Protein AF-A0A6A3PFJ2-F1 (afdb_monomer)

Secondary structure (DSSP, 8-state):
------TT-SS-EEEEEEEEEETTEEEEEEEEPP-PPPGGGS-HHHHHHHHHHHHHHHHHHHHHHHHHHHHHHHHHHHHHHHHHHTT--

Sequence (89 aa):
MAFPAVPDAQYGFRRLLVQRQSELGLRLLIDRTPTWEPASNLDRAHVAEYQALMRNRRRNERSQTEEDNRGAVFFFTQQFYALNINFSL

Nearest PDB structures (foldseek):
  6hw2-assembly1_B  TM=5.867E-01  e=5.566E+00  Homo sapiens
  3kup-assembly1_B  TM=4.304E-01  e=9.329E+00  Homo sapiens
  2wj7-assembly4_D  TM=3.592E-01  e=5.218E+00  Homo sapiens

pLDDT: mean 70.79, std 14.95, range [37.81, 94.69]

Solvent-accessible surface area (backbone atoms only — not comparable to full-atom values): 5651 Å² total; per-residue (Å²): 136,84,76,83,81,62,94,74,64,92,63,59,78,66,46,81,73,48,76,46,82,48,99,92,41,82,43,77,43,69,42,63,54,92,72,93,73,64,73,88,83,48,56,69,68,60,52,50,51,53,51,50,51,56,50,51,51,55,50,50,55,50,52,50,54,52,52,53,49,52,51,51,51,53,53,53,53,52,53,54,53,62,56,56,60,75,73,76,123

Radius of gyration: 26.78 Å; Cα contacts (8 Å, |Δi|>4): 37; chains: 1; bounding box: 50×36×75 Å

Organism: NCBI:txid53985

Foldseek 3Di:
DDDPPPVCPVFAFDAWDDWDQDPVGIDTDTDTDDDDDPPVVDDPVRVVVVVVVVVVVVVVVVVVVVVVVVVVVVVVVVVVVVVVVVVPD

Mean predicted aligned error: 15.48 Å

Structure (mmCIF, N/CA/C/O backbone):
data_AF-A0A6A3PFJ2-F1
#
_entry.id   AF-A0A6A3PFJ2-F1
#
loop_
_atom_site.group_PDB
_atom_site.id
_atom_site.type_symbol
_atom_site.label_atom_id
_atom_site.label_alt_id
_atom_site.label_comp_id
_atom_site.label_asym_id
_atom_site.label_entity_id
_atom_site.label_seq_id
_atom_site.pdbx_PDB_ins_code
_atom_site.Cartn_x
_atom_site.Cartn_y
_atom_site.Cartn_z
_atom_site.occupancy
_atom_site.B_iso_or_equiv
_atom_site.auth_seq_id
_atom_site.auth_comp_id
_atom_site.auth_asym_id
_atom_site.auth_atom_id
_atom_site.pdbx_PDB_model_num
ATOM 1 N N . MET A 1 1 ? -7.782 7.519 -28.994 1.00 37.81 1 MET A N 1
ATOM 2 C CA . MET A 1 1 ? -6.559 6.698 -29.128 1.00 37.81 1 MET A CA 1
ATOM 3 C C . MET A 1 1 ? -6.705 5.494 -28.213 1.00 37.81 1 MET A C 1
ATOM 5 O O . MET A 1 1 ? -6.922 5.694 -27.026 1.00 37.81 1 MET A O 1
ATOM 9 N N . ALA A 1 2 ? -6.697 4.279 -28.764 1.00 38.53 2 ALA A N 1
ATOM 10 C CA . ALA A 1 2 ? -6.785 3.044 -27.988 1.00 38.53 2 ALA A CA 1
ATOM 11 C C . ALA A 1 2 ? -5.393 2.685 -27.450 1.00 38.53 2 ALA A C 1
ATOM 13 O O . ALA A 1 2 ? -4.421 2.696 -28.205 1.00 38.53 2 ALA A O 1
ATOM 14 N N . PHE A 1 3 ? -5.296 2.413 -26.148 1.00 43.59 3 PHE A N 1
ATOM 15 C CA . PHE A 1 3 ? -4.073 1.897 -25.537 1.00 43.59 3 PHE A CA 1
ATOM 16 C C . PHE A 1 3 ? -3.762 0.518 -26.138 1.00 43.59 3 PHE A C 1
ATOM 18 O O . PHE A 1 3 ? -4.678 -0.303 -26.221 1.00 43.59 3 PHE A O 1
ATOM 25 N N . PRO A 1 4 ? -2.516 0.235 -26.559 1.00 42.44 4 PRO A N 1
ATOM 26 C CA . PRO A 1 4 ? -2.163 -1.100 -27.013 1.00 42.44 4 PRO A CA 1
ATOM 27 C C . PRO A 1 4 ? -2.330 -2.066 -25.837 1.00 42.44 4 PRO A C 1
ATOM 29 O O . PRO A 1 4 ? -1.653 -1.943 -24.816 1.00 42.44 4 PRO A O 1
ATOM 32 N N . ALA A 1 5 ? -3.272 -2.999 -25.971 1.00 48.59 5 ALA A N 1
ATOM 33 C CA . ALA A 1 5 ? -3.411 -4.126 -25.066 1.00 48.59 5 ALA A CA 1
ATOM 34 C C . ALA A 1 5 ? -2.185 -5.023 -25.268 1.00 48.59 5 ALA A C 1
ATOM 36 O O . ALA A 1 5 ? -2.130 -5.821 -26.201 1.00 48.59 5 ALA A O 1
ATOM 37 N N . VAL A 1 6 ? -1.159 -4.821 -24.443 1.00 51.44 6 VAL A N 1
ATOM 38 C CA . VAL A 1 6 ? 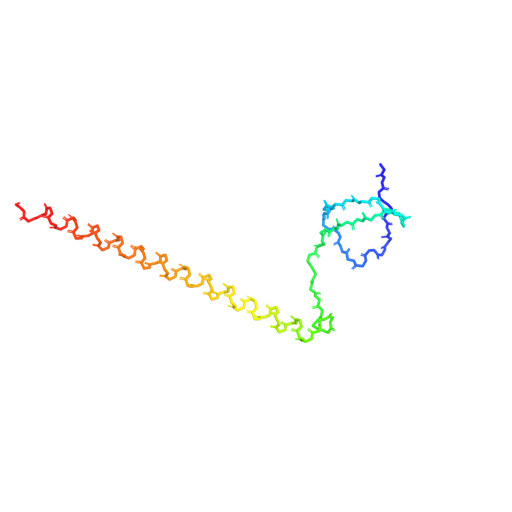-0.028 -5.744 -24.366 1.00 51.44 6 VAL A CA 1
ATOM 39 C C . VAL A 1 6 ? -0.584 -7.056 -23.796 1.00 51.44 6 VAL A C 1
ATOM 41 O O . VAL A 1 6 ? -1.176 -7.005 -22.715 1.00 51.44 6 VAL A O 1
ATOM 44 N N . PRO A 1 7 ? -0.444 -8.200 -24.491 1.00 50.88 7 PRO A N 1
ATOM 45 C CA . PRO A 1 7 ? -1.090 -9.457 -24.097 1.00 50.88 7 PRO A CA 1
ATOM 46 C C . PRO A 1 7 ? -0.706 -9.964 -22.698 1.00 50.88 7 PRO A C 1
ATOM 48 O O . PRO A 1 7 ? -1.478 -10.701 -22.098 1.00 50.88 7 PRO A O 1
ATOM 51 N N . ASP A 1 8 ? 0.422 -9.504 -22.147 1.00 51.91 8 ASP A N 1
ATOM 52 C CA . ASP A 1 8 ? 0.992 -9.994 -20.888 1.00 51.91 8 ASP A CA 1
ATOM 53 C C . ASP A 1 8 ? 1.233 -8.869 -19.872 1.00 51.91 8 ASP A C 1
ATOM 55 O O . ASP A 1 8 ? 2.315 -8.743 -19.293 1.00 51.91 8 ASP A O 1
ATOM 59 N N . ALA A 1 9 ? 0.250 -7.994 -19.641 1.00 56.03 9 ALA A N 1
ATOM 60 C CA . ALA A 1 9 ? 0.325 -7.124 -18.471 1.00 56.03 9 ALA A CA 1
ATOM 61 C C . ALA A 1 9 ? 0.289 -7.998 -17.201 1.00 56.03 9 ALA A C 1
ATOM 63 O O . ALA A 1 9 ? -0.779 -8.353 -16.710 1.00 56.03 9 ALA A O 1
ATOM 64 N N . GLN A 1 10 ? 1.473 -8.332 -16.671 1.00 59.62 10 GLN A N 1
ATOM 65 C CA . GLN A 1 10 ? 1.688 -9.194 -15.497 1.00 59.62 10 GLN A CA 1
ATOM 66 C C . GLN A 1 10 ? 0.904 -8.733 -14.254 1.00 59.62 10 GLN A C 1
ATOM 68 O O . GLN A 1 10 ? 0.660 -9.517 -13.342 1.00 59.62 10 GLN A O 1
ATOM 73 N N . TYR A 1 11 ? 0.480 -7.467 -14.232 1.00 63.62 11 TYR A N 1
ATOM 74 C CA . TYR A 1 11 ? -0.301 -6.872 -13.159 1.00 63.62 11 TYR A CA 1
ATOM 75 C C . TYR A 1 11 ? -1.519 -6.141 -13.722 1.00 63.62 11 TYR A C 1
ATOM 77 O O . TYR A 1 11 ? -1.393 -5.256 -14.571 1.00 63.62 11 TYR A O 1
ATOM 85 N N . GLY A 1 12 ? -2.699 -6.479 -13.197 1.00 66.06 12 GLY A N 1
ATOM 86 C CA . GLY A 1 12 ? -3.952 -5.823 -13.549 1.00 66.06 12 GLY A CA 1
ATOM 87 C C . GLY A 1 12 ? -3.935 -4.331 -13.207 1.00 66.06 12 GLY A C 1
ATOM 88 O O . GLY A 1 12 ? -3.661 -3.921 -12.075 1.00 66.06 12 GLY A O 1
ATOM 89 N N . PHE A 1 13 ? -4.266 -3.507 -14.193 1.00 75.00 13 PHE A N 1
ATOM 90 C CA . PHE A 1 13 ? -4.363 -2.058 -14.066 1.00 75.00 13 PHE A CA 1
ATOM 91 C C . PHE A 1 13 ? -5.768 -1.647 -13.607 1.00 75.00 13 PHE A C 1
ATOM 93 O O . PHE A 1 13 ? -6.750 -2.016 -14.247 1.00 75.00 13 PHE A O 1
ATOM 100 N N . ARG A 1 14 ? -5.871 -0.874 -12.515 1.00 80.31 14 ARG A N 1
ATOM 101 C CA . ARG A 1 14 ? -7.161 -0.387 -12.002 1.00 80.31 14 ARG A CA 1
ATOM 102 C C . ARG A 1 14 ? -7.518 0.987 -12.558 1.00 80.31 14 ARG A C 1
ATOM 104 O O . ARG A 1 14 ? -8.646 1.193 -12.999 1.00 80.31 14 ARG A O 1
ATOM 111 N N . ARG A 1 15 ? -6.590 1.948 -12.491 1.00 84.38 15 ARG A N 1
ATOM 112 C CA . ARG A 1 15 ? -6.840 3.343 -12.895 1.00 84.38 15 ARG A CA 1
ATOM 113 C C . ARG A 1 15 ? -5.552 4.089 -13.246 1.00 84.38 15 ARG A C 1
ATOM 115 O O . ARG A 1 15 ? -4.530 3.911 -12.597 1.00 84.38 15 ARG A O 1
ATOM 122 N N . LEU A 1 16 ? -5.611 4.991 -14.231 1.00 87.44 16 LEU A N 1
ATOM 123 C CA . LEU A 1 16 ? -4.515 5.911 -14.554 1.00 87.44 16 LEU A CA 1
ATOM 124 C C . LEU A 1 16 ? -4.576 7.082 -13.576 1.00 87.44 16 LEU A C 1
ATOM 126 O O . LEU A 1 16 ? -5.616 7.734 -13.459 1.00 87.44 16 LEU A O 1
ATOM 130 N N . LEU A 1 17 ? -3.473 7.341 -12.879 1.00 90.00 17 LEU A N 1
ATOM 131 C CA . LEU A 1 17 ? -3.363 8.477 -11.971 1.00 90.00 17 LEU A CA 1
ATOM 132 C C . LEU A 1 17 ? -2.871 9.708 -12.728 1.00 90.00 17 LEU A C 1
ATOM 134 O O . LEU A 1 17 ? -3.525 10.745 -12.699 1.00 90.00 17 LEU A O 1
ATOM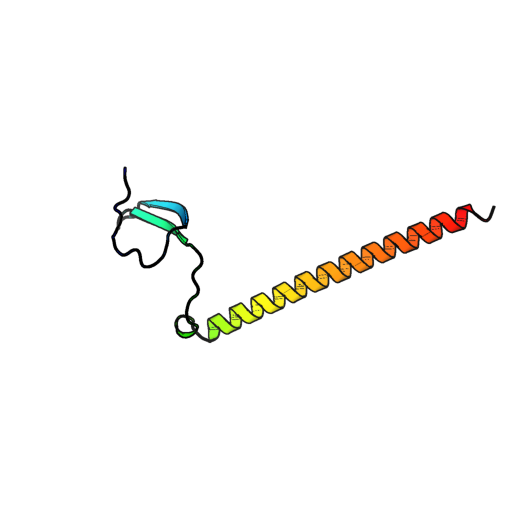 138 N N . VAL A 1 18 ? -1.737 9.587 -13.424 1.00 92.94 18 VAL A N 1
ATOM 139 C CA . VAL A 1 18 ? -1.093 10.699 -14.138 1.00 92.94 18 VAL A CA 1
ATOM 140 C C . VAL A 1 18 ? -0.386 10.174 -15.385 1.00 92.94 18 VAL A C 1
ATOM 142 O O . VAL A 1 18 ? 0.154 9.071 -15.380 1.00 92.94 18 VAL A O 1
ATOM 145 N N . GLN A 1 19 ? -0.331 10.981 -16.440 1.00 93.94 19 GLN A N 1
ATOM 146 C CA . GLN A 1 19 ? 0.569 10.761 -17.571 1.00 93.94 19 GLN A CA 1
ATOM 147 C C . GLN A 1 19 ? 1.517 11.949 -17.723 1.00 93.94 19 GLN A C 1
ATOM 149 O O . GLN A 1 19 ? 1.121 13.090 -17.487 1.00 93.94 19 GLN A O 1
ATOM 154 N N . ARG A 1 20 ? 2.764 11.694 -18.122 1.00 94.12 20 ARG A N 1
ATOM 155 C CA . ARG A 1 20 ? 3.721 12.754 -18.456 1.00 94.12 20 ARG A CA 1
ATOM 156 C C . ARG A 1 20 ? 4.571 12.381 -19.660 1.00 94.12 20 ARG A C 1
ATOM 158 O O . ARG A 1 20 ? 4.994 11.233 -19.785 1.00 94.12 20 ARG A O 1
ATOM 165 N N . GLN A 1 21 ? 4.864 13.368 -20.498 1.00 94.69 21 GLN A N 1
ATOM 166 C CA . GLN A 1 21 ? 5.867 13.241 -21.547 1.00 94.69 21 GLN A CA 1
ATOM 167 C C . GLN A 1 21 ? 7.248 13.493 -20.932 1.00 94.69 21 GLN A C 1
ATOM 169 O O . GLN A 1 21 ? 7.444 14.478 -20.224 1.00 94.69 21 GLN A O 1
ATOM 174 N N . SER A 1 22 ? 8.192 12.587 -21.163 1.00 91.06 22 SER A N 1
ATOM 175 C CA . SER A 1 22 ? 9.607 12.767 -20.825 1.00 91.06 22 SER A CA 1
ATOM 176 C C . SER A 1 22 ? 10.450 12.735 -22.097 1.00 91.06 22 SER A C 1
ATOM 178 O O . SER A 1 22 ? 9.955 12.322 -23.144 1.00 91.06 22 SER A O 1
ATOM 180 N N . GLU A 1 23 ? 11.725 13.109 -22.003 1.00 90.31 23 GLU A N 1
ATOM 181 C CA . GLU A 1 23 ? 12.688 12.980 -23.111 1.00 90.31 23 GLU A CA 1
ATOM 182 C C . GLU A 1 23 ? 12.757 11.545 -23.659 1.00 90.31 23 GLU A C 1
ATOM 184 O O . GLU A 1 23 ? 12.941 11.333 -24.850 1.00 90.31 23 GLU A O 1
ATOM 189 N N . LEU A 1 24 ? 12.519 10.556 -22.791 1.00 89.69 24 LEU A N 1
ATOM 190 C CA . LEU A 1 24 ? 12.493 9.129 -23.124 1.00 89.69 24 LEU A CA 1
ATOM 191 C C . LEU A 1 24 ? 11.104 8.623 -23.563 1.00 89.69 24 LEU A C 1
ATOM 193 O O . LEU A 1 24 ? 10.901 7.418 -23.685 1.00 89.69 24 LEU A O 1
ATOM 197 N N . GLY A 1 25 ? 10.134 9.518 -23.766 1.00 90.00 25 GLY A N 1
ATOM 198 C CA . GLY A 1 25 ? 8.776 9.182 -24.196 1.00 90.00 25 GLY A CA 1
ATOM 199 C C . GLY A 1 25 ? 7.715 9.269 -23.097 1.00 90.00 25 GLY A C 1
ATOM 200 O O . GLY A 1 25 ? 7.931 9.843 -22.021 1.00 90.00 25 GLY A O 1
ATOM 201 N N . LEU A 1 26 ? 6.537 8.721 -23.406 1.00 90.69 26 LEU A N 1
ATOM 202 C CA . LEU A 1 26 ? 5.349 8.750 -22.553 1.00 90.69 26 LEU A CA 1
ATOM 203 C C . LEU A 1 26 ? 5.544 7.868 -21.314 1.00 90.69 26 LEU A C 1
ATOM 205 O O . LEU A 1 26 ? 5.853 6.683 -21.418 1.00 90.69 26 LEU A O 1
ATOM 209 N N . ARG A 1 27 ? 5.311 8.440 -20.132 1.00 91.75 27 ARG A N 1
ATOM 210 C CA . ARG A 1 27 ? 5.317 7.728 -18.851 1.00 91.75 27 ARG A CA 1
ATOM 211 C C . ARG A 1 27 ? 3.946 7.798 -18.199 1.00 91.75 27 ARG A C 1
ATOM 213 O O . ARG A 1 27 ? 3.328 8.861 -18.162 1.00 91.75 27 ARG A O 1
ATOM 220 N N . LEU A 1 28 ? 3.513 6.675 -17.633 1.00 89.06 28 LEU A N 1
ATOM 221 C CA . LEU A 1 28 ? 2.208 6.517 -16.996 1.00 89.06 28 LEU A CA 1
ATOM 222 C C . LEU A 1 28 ? 2.398 6.164 -15.523 1.00 89.06 28 LEU A C 1
ATOM 224 O O . LEU A 1 28 ? 3.091 5.204 -15.190 1.00 89.06 28 LEU A O 1
ATOM 228 N N . LEU A 1 29 ? 1.769 6.937 -14.647 1.00 89.75 29 LEU A N 1
ATOM 229 C CA . LEU A 1 29 ? 1.595 6.601 -13.244 1.00 89.75 29 LEU A CA 1
ATOM 230 C C . LEU A 1 29 ? 0.235 5.931 -13.082 1.00 89.75 29 LEU A C 1
ATOM 232 O O . LEU A 1 29 ? -0.796 6.540 -13.370 1.00 89.75 29 LEU A O 1
ATOM 236 N N . ILE A 1 30 ? 0.236 4.691 -12.609 1.00 87.69 30 ILE A N 1
ATOM 237 C CA . ILE A 1 30 ? -0.959 3.858 -12.539 1.00 87.69 30 ILE A CA 1
ATOM 238 C C . ILE A 1 30 ? -1.245 3.383 -11.117 1.00 87.69 30 ILE A C 1
ATOM 240 O O . ILE A 1 30 ? -0.326 3.083 -10.361 1.00 87.69 30 ILE A O 1
ATOM 244 N N . ASP A 1 31 ? -2.528 3.274 -10.795 1.00 85.56 31 ASP A N 1
ATOM 245 C CA . ASP A 1 31 ? -3.039 2.513 -9.665 1.00 85.56 31 ASP A CA 1
ATOM 246 C C . ASP A 1 31 ? -3.278 1.064 -10.104 1.00 85.56 31 ASP A C 1
ATOM 248 O O . ASP A 1 31 ? -3.894 0.798 -11.148 1.00 85.56 31 ASP A O 1
ATOM 252 N N . ARG A 1 32 ? -2.759 0.121 -9.320 1.00 80.94 32 ARG A N 1
ATOM 253 C CA . ARG A 1 32 ? -2.816 -1.313 -9.617 1.00 80.94 32 ARG A CA 1
ATOM 254 C C . ARG A 1 32 ? -3.909 -1.971 -8.793 1.00 80.94 32 ARG A C 1
ATOM 256 O O . ARG A 1 32 ? -4.188 -1.573 -7.665 1.00 80.94 32 ARG A O 1
ATOM 263 N N . THR A 1 33 ? -4.516 -3.011 -9.354 1.00 79.25 33 THR A N 1
ATOM 264 C CA . THR A 1 33 ? -5.419 -3.856 -8.567 1.00 79.25 33 THR A CA 1
ATOM 265 C C . THR A 1 33 ? -4.592 -4.576 -7.498 1.00 79.25 33 THR A C 1
ATOM 267 O O . THR A 1 33 ? -3.554 -5.137 -7.852 1.00 79.25 33 THR A O 1
ATOM 270 N N . PRO A 1 34 ? -5.001 -4.566 -6.216 1.00 80.00 34 PRO A N 1
ATOM 271 C CA . PRO A 1 34 ? -4.269 -5.273 -5.172 1.00 80.00 34 PRO A CA 1
ATOM 272 C C . PRO A 1 34 ? -4.166 -6.768 -5.493 1.00 80.00 34 PRO A C 1
ATOM 274 O O . PRO A 1 34 ? -5.182 -7.417 -5.744 1.00 80.00 34 PRO A O 1
ATOM 277 N N . THR A 1 35 ? -2.949 -7.306 -5.465 1.00 77.44 35 THR A N 1
ATOM 278 C CA . THR A 1 35 ? -2.661 -8.735 -5.631 1.00 77.44 35 THR A CA 1
ATOM 279 C C . THR A 1 35 ? -2.051 -9.300 -4.355 1.00 77.44 35 THR A C 1
ATOM 281 O O . THR A 1 35 ? -1.364 -8.602 -3.607 1.00 77.44 35 THR A O 1
ATOM 284 N N . TRP A 1 36 ? -2.322 -10.577 -4.085 1.00 79.19 36 TRP A N 1
ATOM 285 C CA . TRP A 1 36 ? -1.604 -11.315 -3.052 1.00 79.19 36 TRP A CA 1
ATOM 286 C C . TRP A 1 36 ? -0.222 -11.680 -3.589 1.00 79.19 36 TRP A C 1
ATOM 288 O O . TRP A 1 36 ? -0.115 -12.433 -4.553 1.00 79.19 36 TRP A O 1
ATOM 298 N N . GLU A 1 37 ? 0.824 -11.152 -2.962 1.00 77.75 37 GLU A N 1
ATOM 299 C CA . GLU A 1 37 ? 2.212 -11.434 -3.326 1.00 77.75 37 GLU A CA 1
ATOM 300 C C . GLU A 1 37 ? 2.833 -12.433 -2.336 1.00 77.75 37 GLU A C 1
ATOM 302 O O . GLU A 1 37 ? 2.565 -12.353 -1.130 1.00 77.75 37 GLU A O 1
ATOM 307 N N . PRO A 1 38 ? 3.678 -13.371 -2.797 1.00 74.25 38 PRO A N 1
ATOM 308 C CA . PRO A 1 38 ? 4.409 -14.249 -1.899 1.00 74.25 38 PRO A CA 1
ATOM 309 C C . PRO A 1 38 ? 5.384 -13.437 -1.039 1.00 74.25 38 PRO A C 1
ATOM 311 O O . PRO A 1 38 ? 6.024 -12.496 -1.509 1.00 74.25 38 PRO A O 1
ATOM 314 N N . ALA A 1 39 ? 5.558 -13.843 0.221 1.00 74.56 39 ALA A N 1
ATOM 315 C CA . ALA A 1 39 ? 6.438 -13.148 1.164 1.00 74.56 39 ALA A CA 1
ATOM 316 C C . ALA A 1 39 ? 7.902 -13.067 0.689 1.00 74.56 39 ALA A C 1
ATOM 318 O O . ALA A 1 39 ? 8.628 -12.180 1.118 1.00 74.56 39 ALA A O 1
ATOM 319 N N . SER A 1 40 ? 8.326 -13.960 -0.212 1.00 76.19 40 SER A N 1
ATOM 320 C CA . SER A 1 40 ? 9.651 -13.937 -0.841 1.00 76.19 40 SER A CA 1
ATOM 321 C C . SER A 1 40 ? 9.883 -12.741 -1.767 1.00 76.19 40 SER A C 1
ATOM 323 O O . SER A 1 40 ? 11.035 -12.401 -2.012 1.00 76.19 40 SER A O 1
ATOM 325 N N . ASN A 1 41 ? 8.821 -12.105 -2.278 1.00 75.69 41 ASN A N 1
ATOM 326 C CA . ASN A 1 41 ? 8.926 -10.910 -3.125 1.00 75.69 41 ASN A CA 1
ATOM 327 C C . ASN A 1 41 ? 9.220 -9.645 -2.307 1.00 75.69 41 ASN A C 1
ATOM 329 O O . ASN A 1 41 ? 9.515 -8.596 -2.878 1.00 75.69 41 ASN A O 1
ATOM 333 N N . LEU A 1 42 ? 9.118 -9.730 -0.979 1.00 76.94 42 LEU A N 1
ATOM 334 C CA . LEU A 1 42 ? 9.344 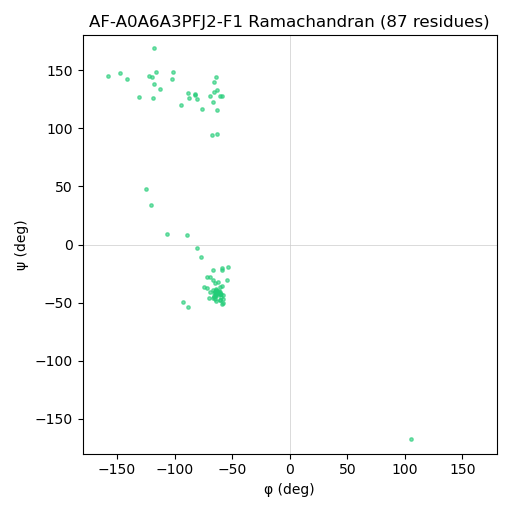-8.623 -0.068 1.00 76.94 42 LEU A CA 1
ATOM 335 C C . LEU A 1 42 ? 10.595 -8.894 0.763 1.00 76.94 42 LEU A C 1
ATOM 337 O O . LEU A 1 42 ? 10.780 -9.971 1.329 1.00 76.94 42 LEU A O 1
ATOM 341 N N . ASP A 1 43 ? 11.447 -7.884 0.867 1.00 83.12 43 ASP A N 1
ATOM 342 C CA . ASP A 1 43 ? 12.591 -7.938 1.763 1.00 83.12 43 ASP A CA 1
ATOM 343 C C . ASP A 1 43 ? 12.124 -7.991 3.231 1.00 83.12 43 ASP A C 1
ATOM 345 O O . ASP A 1 43 ? 11.173 -7.314 3.633 1.00 83.12 43 ASP A O 1
ATOM 349 N N . ARG A 1 44 ? 12.802 -8.803 4.050 1.00 78.12 44 ARG 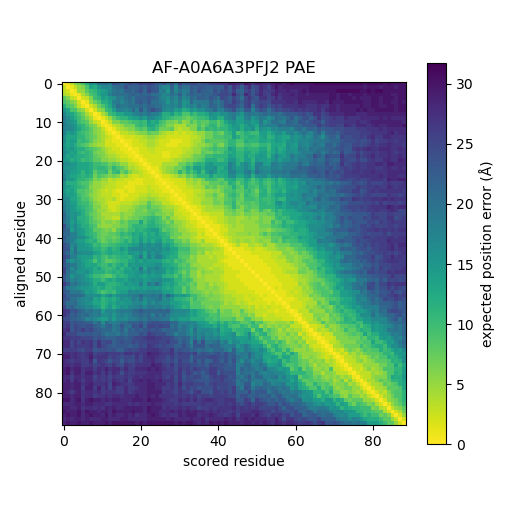A N 1
ATOM 35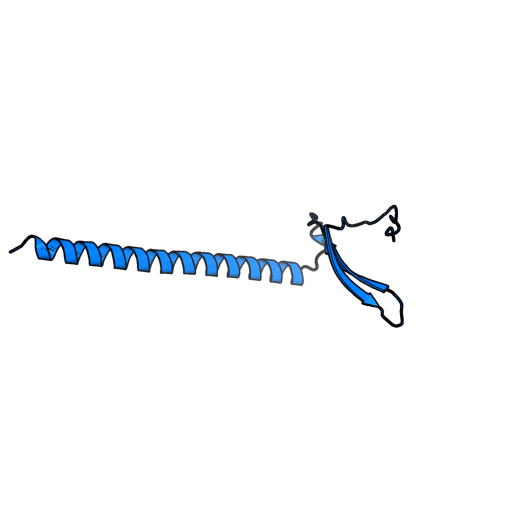0 C CA . ARG A 1 44 ? 12.427 -9.040 5.452 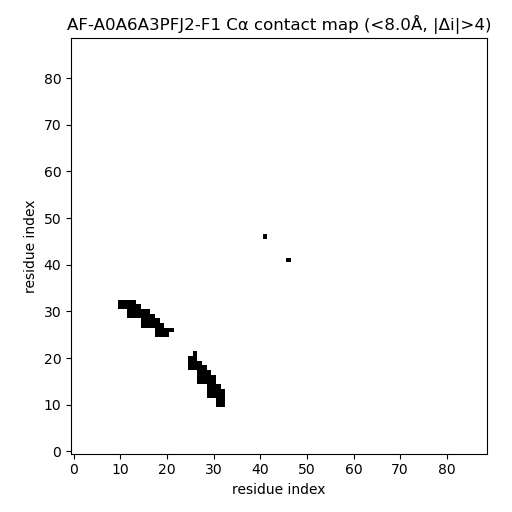1.00 78.12 44 ARG A CA 1
ATOM 351 C C . ARG A 1 44 ? 12.413 -7.749 6.267 1.00 78.12 44 ARG A C 1
ATOM 353 O O . ARG A 1 44 ? 11.552 -7.614 7.135 1.00 78.12 44 ARG A O 1
ATOM 360 N N . ALA A 1 45 ? 13.330 -6.818 5.987 1.00 79.81 45 ALA A N 1
ATOM 361 C CA . ALA A 1 45 ? 13.364 -5.524 6.664 1.00 79.81 45 ALA A CA 1
ATOM 362 C C . ALA A 1 45 ? 12.099 -4.711 6.351 1.00 79.81 45 ALA A C 1
ATOM 364 O O . ALA A 1 45 ? 11.390 -4.291 7.265 1.00 79.81 45 ALA A O 1
ATOM 365 N N . HIS A 1 46 ? 11.737 -4.617 5.071 1.00 75.44 46 HIS A N 1
ATOM 366 C CA . HIS A 1 46 ? 10.518 -3.937 4.636 1.00 75.44 46 HIS A CA 1
ATOM 367 C C . HIS A 1 46 ? 9.249 -4.576 5.220 1.00 75.44 46 HIS A C 1
ATOM 369 O O . HIS A 1 46 ? 8.364 -3.868 5.698 1.00 75.44 46 HIS A O 1
ATOM 375 N N . VAL A 1 47 ? 9.150 -5.911 5.250 1.00 79.75 47 VAL A N 1
ATOM 376 C CA . VAL A 1 47 ? 8.001 -6.594 5.876 1.00 79.75 47 VAL A CA 1
ATOM 377 C C . VAL A 1 47 ? 7.891 -6.242 7.363 1.00 79.75 47 VAL A C 1
ATOM 379 O O . VAL A 1 47 ? 6.787 -5.987 7.850 1.00 79.75 47 VAL A O 1
ATOM 382 N N . ALA A 1 48 ? 9.011 -6.203 8.090 1.00 81.25 48 ALA A N 1
ATOM 383 C CA . ALA A 1 48 ? 9.027 -5.856 9.509 1.00 81.25 48 ALA A CA 1
ATOM 384 C C . ALA A 1 48 ? 8.573 -4.407 9.758 1.00 81.25 48 ALA A C 1
ATOM 386 O O . ALA A 1 48 ? 7.760 -4.168 10.656 1.00 81.25 48 ALA A O 1
ATOM 387 N N . GLU A 1 49 ? 9.026 -3.459 8.936 1.00 80.00 49 GLU A N 1
ATOM 388 C CA . GLU A 1 49 ? 8.585 -2.060 8.985 1.00 80.00 49 GLU A CA 1
ATOM 389 C C . GLU A 1 49 ? 7.077 -1.933 8.741 1.00 80.00 49 GLU A C 1
ATOM 391 O O . GLU A 1 49 ? 6.367 -1.307 9.534 1.00 80.00 49 GLU A O 1
ATOM 396 N N . TYR A 1 50 ? 6.555 -2.599 7.705 1.00 78.94 50 TYR A N 1
ATOM 397 C CA . TYR A 1 50 ? 5.118 -2.613 7.420 1.00 78.94 50 TYR A CA 1
ATOM 398 C C . TYR A 1 50 ? 4.307 -3.213 8.573 1.00 78.94 50 TYR A C 1
ATOM 400 O O . TYR A 1 50 ? 3.258 -2.679 8.947 1.00 78.94 50 TYR A O 1
ATOM 408 N N . GLN A 1 51 ? 4.788 -4.296 9.187 1.00 82.94 51 GLN A N 1
ATOM 409 C CA . GLN A 1 51 ? 4.130 -4.890 10.351 1.00 82.94 51 GLN A CA 1
ATOM 410 C C . GLN A 1 51 ? 4.142 -3.954 11.566 1.00 82.94 51 GLN A C 1
ATOM 412 O O . GLN A 1 51 ? 3.133 -3.867 12.272 1.00 82.94 51 GLN A O 1
ATOM 417 N N . ALA A 1 52 ? 5.244 -3.241 11.810 1.00 82.94 52 ALA A N 1
ATOM 418 C CA . ALA A 1 52 ? 5.338 -2.249 12.877 1.00 82.94 52 ALA A CA 1
ATOM 419 C C . ALA A 1 52 ? 4.364 -1.083 12.643 1.00 82.94 52 ALA A C 1
ATOM 421 O O . ALA A 1 52 ? 3.616 -0.717 13.552 1.00 82.94 52 ALA A O 1
ATOM 422 N N . LEU A 1 53 ? 4.286 -0.573 11.411 1.00 81.94 53 LEU A N 1
ATOM 423 C CA . LEU A 1 53 ? 3.346 0.480 11.025 1.00 81.94 53 LEU A CA 1
ATOM 424 C C . LEU A 1 53 ? 1.889 0.044 11.239 1.00 81.94 53 LEU A C 1
ATOM 426 O O . LEU A 1 53 ? 1.108 0.766 11.858 1.00 81.94 53 LEU A O 1
ATOM 430 N N . MET A 1 54 ? 1.535 -1.176 10.826 1.00 81.00 54 MET A N 1
ATOM 431 C CA . MET A 1 54 ? 0.195 -1.737 11.041 1.00 81.00 54 MET A CA 1
ATOM 432 C C . MET A 1 54 ? -0.1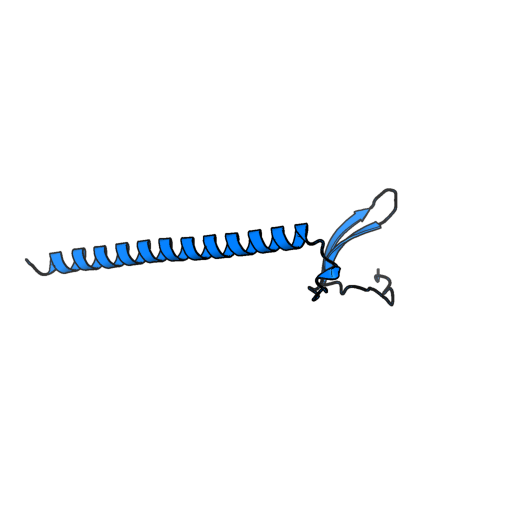31 -1.990 12.520 1.00 81.00 54 MET A C 1
ATOM 434 O O . MET A 1 54 ? -1.296 -1.926 12.921 1.00 81.00 54 MET A O 1
ATOM 438 N N . ARG A 1 55 ? 0.863 -2.307 13.359 1.00 81.00 55 ARG A N 1
ATOM 439 C CA . ARG A 1 55 ? 0.676 -2.411 14.818 1.00 81.00 55 ARG A CA 1
ATOM 440 C C . ARG A 1 55 ? 0.432 -1.038 15.443 1.00 81.00 55 ARG A C 1
ATOM 442 O O . ARG A 1 55 ? -0.512 -0.898 16.215 1.00 81.00 55 ARG A O 1
ATOM 449 N N . ASN A 1 56 ? 1.228 -0.036 15.077 1.00 80.38 56 ASN A N 1
ATOM 450 C CA . ASN A 1 56 ? 1.094 1.328 15.592 1.00 80.38 56 ASN A CA 1
ATOM 451 C C . ASN A 1 56 ? -0.239 1.960 15.186 1.00 80.38 56 ASN A C 1
ATOM 453 O O . ASN A 1 56 ? -0.906 2.566 16.018 1.00 80.38 56 ASN A O 1
ATOM 457 N N . ARG A 1 57 ? -0.678 1.739 13.942 1.00 79.00 57 ARG A N 1
ATOM 458 C CA . ARG A 1 57 ? -1.992 2.183 13.467 1.00 79.00 57 ARG A CA 1
ATOM 459 C C . ARG A 1 57 ? -3.133 1.615 14.312 1.00 79.00 57 ARG A C 1
ATOM 461 O O . ARG A 1 57 ? -3.943 2.379 14.820 1.00 79.00 57 ARG A O 1
ATOM 468 N N . ARG A 1 58 ? -3.143 0.295 14.536 1.00 79.69 58 ARG A N 1
ATOM 469 C CA . ARG A 1 58 ? -4.148 -0.365 15.389 1.00 79.69 58 ARG A CA 1
ATOM 470 C C . ARG A 1 58 ? -4.118 0.142 16.830 1.00 79.69 58 ARG A C 1
ATOM 472 O O . ARG A 1 58 ? -5.163 0.246 17.464 1.00 79.69 58 ARG A O 1
ATOM 479 N N . ARG A 1 59 ? -2.929 0.449 17.358 1.00 76.88 59 ARG A N 1
ATOM 480 C CA . ARG A 1 59 ? -2.784 1.032 18.697 1.00 76.88 59 ARG A CA 1
ATOM 481 C C . ARG A 1 59 ? -3.405 2.426 18.764 1.00 76.88 59 ARG A C 1
ATOM 483 O O . ARG A 1 59 ? -4.166 2.677 19.688 1.00 76.88 59 ARG A O 1
ATOM 490 N N . ASN A 1 60 ? -3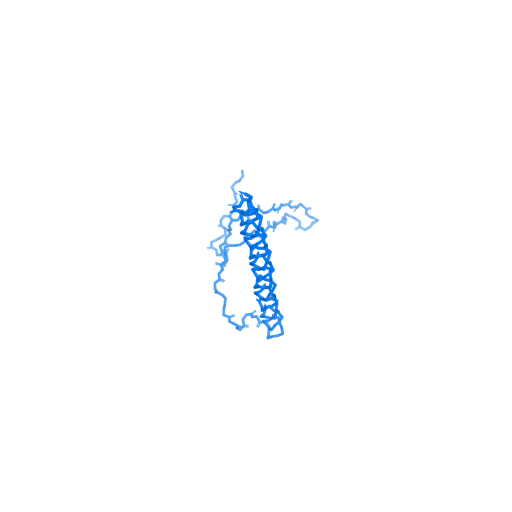.125 3.285 17.787 1.00 74.88 60 ASN A N 1
ATOM 491 C CA . ASN A 1 60 ? -3.690 4.634 17.732 1.00 74.88 60 ASN A CA 1
ATOM 492 C C . ASN A 1 60 ? -5.214 4.609 17.575 1.00 74.88 60 ASN A C 1
ATOM 494 O O . ASN A 1 60 ? -5.901 5.326 18.290 1.00 74.88 60 ASN A O 1
ATOM 498 N N . GLU A 1 61 ? -5.743 3.747 16.702 1.00 73.31 61 GLU A N 1
ATOM 499 C CA . GLU A 1 61 ? -7.192 3.560 16.541 1.00 73.31 61 GLU A CA 1
ATOM 500 C C . GLU A 1 61 ? -7.846 3.130 17.866 1.00 73.31 61 GLU A C 1
ATOM 502 O O . GLU A 1 61 ? -8.865 3.689 18.261 1.00 73.31 61 GLU A O 1
ATOM 507 N N . ARG A 1 62 ? -7.216 2.203 18.603 1.00 71.75 62 ARG A N 1
ATOM 508 C CA . ARG A 1 62 ? -7.705 1.760 19.915 1.00 71.75 62 ARG A CA 1
ATOM 509 C C . ARG A 1 62 ? -7.664 2.871 20.967 1.00 71.75 62 ARG A C 1
ATOM 511 O O . ARG A 1 62 ? -8.636 3.041 21.699 1.00 71.75 62 ARG A O 1
ATOM 518 N N . SER A 1 63 ? -6.569 3.625 21.038 1.00 67.94 63 SER A N 1
ATOM 519 C CA . SER A 1 63 ? -6.439 4.760 21.957 1.00 67.94 63 SER A CA 1
ATOM 520 C C . SER A 1 63 ? -7.472 5.850 21.672 1.00 67.94 63 SER A C 1
ATOM 522 O O . SER A 1 63 ? -8.081 6.341 22.616 1.00 67.94 63 SER A O 1
ATOM 524 N N . GLN A 1 64 ? -7.747 6.147 20.397 1.00 65.81 64 GLN A N 1
ATOM 525 C CA . GLN A 1 64 ? -8.798 7.091 20.015 1.00 65.81 64 GLN A CA 1
ATOM 526 C C . GLN A 1 64 ? -10.173 6.621 20.506 1.00 65.81 64 GLN A C 1
ATOM 528 O O . GLN A 1 64 ? -10.876 7.371 21.173 1.00 65.81 64 GLN A O 1
ATOM 533 N N . THR A 1 65 ? -10.529 5.350 20.283 1.00 65.62 65 THR A N 1
ATOM 534 C CA . THR A 1 65 ? -11.792 4.804 20.813 1.00 65.62 65 THR A CA 1
ATOM 535 C C . THR A 1 65 ? -11.867 4.808 22.342 1.00 65.62 65 THR A C 1
ATOM 537 O O . THR A 1 65 ? -12.952 4.950 22.898 1.00 65.62 65 THR A O 1
ATOM 540 N N . GLU A 1 66 ? -10.750 4.640 23.055 1.00 65.12 66 GLU A N 1
ATOM 541 C CA . GLU A 1 66 ? -10.732 4.705 24.522 1.00 65.12 66 GLU A CA 1
ATOM 542 C C . GLU A 1 66 ? -10.914 6.143 25.039 1.00 65.12 66 GLU A C 1
ATOM 544 O O . GLU A 1 66 ? -11.615 6.341 26.034 1.00 65.12 66 GLU A O 1
ATOM 549 N N . GLU A 1 67 ? -10.343 7.145 24.367 1.00 64.44 67 GLU A N 1
ATOM 550 C CA . GLU A 1 67 ? -10.573 8.565 24.668 1.00 64.44 67 GLU A CA 1
ATOM 551 C C . GLU A 1 67 ? -12.012 8.993 24.363 1.00 64.44 67 GLU A C 1
ATOM 553 O O . GLU A 1 67 ? -12.662 9.588 25.226 1.00 64.44 67 GLU A O 1
ATOM 558 N N . ASP A 1 68 ? -12.545 8.609 23.201 1.00 64.50 68 ASP A N 1
ATOM 559 C CA . ASP A 1 68 ? -13.927 8.899 22.808 1.00 64.50 68 ASP A CA 1
ATOM 560 C C . ASP A 1 68 ? -14.924 8.283 23.806 1.00 64.50 68 ASP A C 1
ATOM 562 O O . ASP A 1 68 ? -15.866 8.943 24.252 1.00 64.50 68 ASP A O 1
ATOM 566 N N . ASN A 1 69 ? -14.678 7.042 24.245 1.00 64.56 69 ASN A N 1
ATOM 567 C CA . ASN A 1 69 ? -15.499 6.377 25.258 1.00 64.56 69 ASN A CA 1
ATOM 568 C C . ASN A 1 69 ? -15.398 7.049 26.636 1.00 64.56 69 ASN A C 1
ATOM 570 O O . ASN A 1 69 ? -16.408 7.173 27.328 1.00 64.56 69 ASN A O 1
ATOM 574 N N . ARG A 1 70 ? -14.211 7.509 27.056 1.00 63.31 70 ARG A N 1
ATOM 575 C CA . ARG A 1 70 ? -14.057 8.267 28.313 1.00 63.31 70 ARG A CA 1
ATOM 576 C C . ARG A 1 70 ? -14.790 9.603 28.257 1.00 63.31 70 ARG A C 1
ATOM 578 O O . ARG A 1 70 ? -15.445 9.964 29.233 1.00 63.31 70 ARG A O 1
ATOM 585 N N . GLY A 1 71 ? -14.720 10.301 27.123 1.00 60.22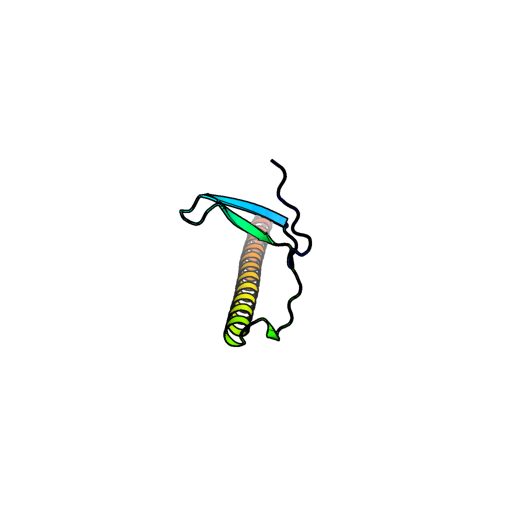 71 GLY A N 1
ATOM 586 C CA . GLY A 1 71 ? -15.496 11.512 26.872 1.00 60.22 71 GLY A CA 1
ATOM 587 C C . GLY A 1 71 ? -16.995 11.241 26.972 1.00 60.22 71 GLY A C 1
ATOM 588 O O . GLY A 1 71 ? -17.686 11.904 27.742 1.00 60.22 71 GLY A O 1
ATOM 589 N N . ALA A 1 72 ? -17.491 10.214 26.278 1.00 59.31 72 ALA A N 1
ATOM 590 C CA . ALA A 1 72 ? -18.898 9.822 26.322 1.00 59.31 72 ALA A CA 1
ATOM 591 C C . ALA A 1 72 ? -19.369 9.496 27.751 1.00 59.31 72 ALA A C 1
ATOM 593 O O . ALA A 1 72 ? -20.397 10.013 28.186 1.00 59.31 72 ALA A O 1
ATOM 594 N N . VAL A 1 73 ? -18.602 8.708 28.514 1.00 63.06 73 VAL A N 1
ATOM 595 C CA . VAL A 1 73 ? -18.919 8.395 29.919 1.00 63.06 73 VAL A CA 1
ATOM 596 C C . VAL A 1 73 ? -18.952 9.664 30.775 1.00 63.06 73 VAL A C 1
ATOM 598 O O . VAL A 1 73 ? -19.881 9.828 31.561 1.00 63.06 73 VAL A O 1
ATOM 601 N N . PHE A 1 74 ? -18.002 10.588 30.602 1.00 58.25 74 PHE A N 1
ATOM 602 C CA . PHE A 1 74 ? -17.981 11.860 31.332 1.00 58.25 74 PHE A CA 1
ATOM 603 C C . PHE A 1 74 ? -19.183 12.763 31.000 1.00 58.25 74 PHE A C 1
ATOM 605 O O . PHE A 1 74 ? -19.754 13.396 31.888 1.00 58.25 74 PHE A O 1
ATOM 612 N N . PHE A 1 75 ? -19.613 12.803 29.736 1.00 54.53 75 PHE A N 1
ATOM 613 C CA . PHE A 1 75 ? -20.829 13.519 29.339 1.00 54.53 75 PHE A CA 1
ATOM 614 C C . PHE A 1 75 ? -22.090 12.880 29.935 1.00 54.53 75 PHE A C 1
ATOM 616 O O . PHE A 1 75 ? -22.941 13.597 30.466 1.00 54.53 75 PHE A O 1
ATOM 623 N N . PHE A 1 76 ? -22.207 11.549 29.905 1.00 55.53 76 PHE A N 1
ATOM 624 C CA . PHE A 1 76 ? -23.351 10.844 30.489 1.00 55.53 76 PHE A CA 1
ATOM 625 C C . PHE A 1 76 ? -23.443 11.030 32.007 1.00 55.53 76 PHE A C 1
ATOM 627 O O . PHE A 1 76 ? -24.536 11.275 32.521 1.00 55.53 76 PHE A O 1
ATOM 634 N N . THR A 1 77 ? -22.323 10.962 32.733 1.00 59.81 77 THR A N 1
ATOM 635 C CA . THR A 1 77 ? -22.339 11.176 34.186 1.00 59.81 77 THR A CA 1
ATOM 636 C C . THR A 1 77 ? -22.715 12.612 34.543 1.00 59.81 77 THR A C 1
ATOM 638 O O . THR A 1 77 ? -23.544 12.802 35.431 1.00 59.81 77 THR A O 1
ATOM 641 N N . GLN A 1 78 ? -22.212 13.626 33.827 1.00 60.00 78 GLN A N 1
ATOM 642 C CA . GLN A 1 78 ? -22.610 15.019 34.075 1.00 60.00 78 GLN A CA 1
ATOM 643 C C . GLN A 1 78 ? -24.106 15.276 33.837 1.00 60.00 78 GLN A C 1
ATOM 645 O O . GLN A 1 78 ? -24.736 15.959 34.645 1.00 60.00 78 GLN A O 1
ATOM 650 N N . GLN A 1 79 ? -24.699 14.707 32.782 1.00 58.25 79 GLN A N 1
ATOM 651 C CA . GLN A 1 79 ? -26.143 14.832 32.527 1.00 58.25 79 GLN A CA 1
ATOM 652 C C . GLN A 1 79 ? -26.978 14.191 33.649 1.00 58.25 79 GLN A C 1
ATOM 654 O O . GLN A 1 79 ? -27.965 14.773 34.095 1.00 58.25 79 GLN A O 1
ATOM 659 N N . PHE A 1 80 ? -26.558 13.032 34.168 1.00 55.78 80 PHE A N 1
ATOM 660 C CA . PHE A 1 80 ? -27.228 12.370 35.294 1.00 55.78 80 PHE A CA 1
ATOM 661 C C . PHE A 1 80 ? -27.176 13.182 36.597 1.00 55.78 80 PHE A C 1
ATOM 663 O O . PHE A 1 80 ? -28.168 13.224 37.330 1.00 55.78 80 PHE A O 1
ATOM 670 N N . TYR A 1 81 ? -26.054 13.846 36.891 1.00 55.03 81 TYR A N 1
ATOM 671 C CA . TYR A 1 81 ? -25.957 14.732 38.055 1.00 55.03 81 TYR A CA 1
ATOM 672 C C . TYR A 1 81 ? -26.802 16.003 37.885 1.00 55.03 81 TYR A C 1
ATOM 674 O O . TYR A 1 81 ? -27.497 16.395 38.819 1.00 55.03 81 TYR A O 1
ATOM 682 N N . ALA A 1 82 ? -26.824 16.607 36.693 1.00 54.91 82 ALA A N 1
ATOM 683 C CA . ALA A 1 82 ? -27.647 17.787 36.412 1.00 54.91 82 ALA A CA 1
ATOM 684 C C . ALA A 1 82 ? -29.162 17.502 36.489 1.00 54.91 82 ALA A C 1
ATOM 686 O O . ALA A 1 82 ? -29.935 18.357 36.920 1.00 54.91 82 ALA A O 1
ATOM 687 N N . LEU A 1 83 ? -29.593 16.293 36.113 1.00 55.22 83 LEU A N 1
ATOM 688 C CA . LEU A 1 83 ? -30.993 15.867 36.217 1.00 55.22 83 LEU A CA 1
ATOM 689 C C . LEU A 1 83 ? -31.415 15.550 37.661 1.00 55.22 83 LEU A C 1
ATOM 691 O O . LEU A 1 83 ? -32.535 15.880 38.040 1.00 55.22 83 LEU A O 1
ATOM 695 N N . ASN A 1 84 ? -30.533 14.975 38.486 1.00 51.59 84 ASN A N 1
ATOM 696 C CA . ASN A 1 84 ? -30.847 14.665 39.889 1.00 51.59 84 ASN A CA 1
ATOM 697 C C . ASN A 1 84 ? -30.928 15.904 40.797 1.00 51.59 84 ASN A C 1
ATOM 699 O O . ASN A 1 84 ? -31.672 15.890 41.773 1.00 51.59 84 ASN A O 1
ATOM 703 N N . ILE A 1 85 ? -30.215 16.990 40.477 1.00 53.66 85 ILE A N 1
ATOM 704 C CA . ILE A 1 85 ? -30.291 18.241 41.254 1.00 53.66 85 ILE A CA 1
ATOM 705 C C . ILE A 1 85 ? -31.662 18.929 41.085 1.00 53.66 85 ILE A C 1
ATOM 707 O O . ILE A 1 85 ? -32.137 19.579 42.011 1.00 53.66 85 ILE A O 1
ATOM 711 N N . ASN A 1 86 ? -32.350 18.731 39.954 1.00 49.62 86 ASN A N 1
ATOM 712 C CA . ASN A 1 86 ? -33.675 19.316 39.702 1.00 49.62 86 ASN A CA 1
ATOM 713 C C . ASN A 1 86 ? -34.850 18.561 40.361 1.00 49.62 86 ASN A C 1
ATOM 715 O O . ASN A 1 86 ? -35.985 19.014 40.252 1.00 49.62 86 ASN A O 1
ATOM 719 N N . PHE A 1 87 ? -34.605 17.438 41.047 1.00 46.03 87 PHE A N 1
ATOM 720 C CA . PHE A 1 87 ? -35.637 16.651 41.746 1.00 46.03 87 PHE A CA 1
ATOM 721 C C . PHE A 1 87 ? -35.585 16.776 43.282 1.00 46.03 87 PHE A C 1
ATOM 723 O O . PHE A 1 87 ? -36.275 16.035 43.976 1.00 46.03 87 PHE A O 1
ATOM 730 N N . SER A 1 88 ? -34.773 17.685 43.838 1.00 49.81 88 SER A N 1
ATOM 731 C CA . SER A 1 88 ? -34.657 17.913 45.295 1.00 49.81 88 SER A CA 1
ATOM 732 C C . SER A 1 88 ? -35.001 19.346 45.736 1.00 49.81 88 SER A C 1
ATOM 734 O O . SER A 1 88 ? -34.415 19.845 46.695 1.00 49.81 88 SER A O 1
ATOM 736 N N . LEU A 1 89 ? -35.952 19.997 45.058 1.00 44.84 89 LEU A N 1
ATOM 737 C CA . LEU A 1 89 ? -36.600 21.234 45.520 1.00 44.84 89 LEU A CA 1
ATOM 738 C C . LEU A 1 89 ? -38.064 20.972 45.873 1.00 44.84 89 LEU A C 1
ATOM 740 O O . LEU A 1 89 ? -38.760 20.362 45.031 1.00 44.84 89 LEU A O 1
#